Protein AF-A0A2N3AHE8-F1 (afdb_monomer)

Nearest PDB structures (foldseek):
  1mdm-assembly1_A  TM=5.336E-01  e=9.345E-02  Homo sapiens

Structure (mmCIF, N/CA/C/O backbone):
data_AF-A0A2N3AHE8-F1
#
_entry.id   AF-A0A2N3AHE8-F1
#
loop_
_atom_site.group_PDB
_atom_site.id
_atom_site.type_symbol
_atom_site.label_atom_id
_atom_site.label_alt_id
_atom_site.label_comp_id
_atom_site.label_asym_id
_atom_site.label_entity_id
_atom_site.label_seq_id
_atom_site.pdbx_PDB_ins_code
_atom_site.Cartn_x
_atom_site.Cartn_y
_atom_site.Cartn_z
_atom_site.occupancy
_atom_site.B_iso_or_equiv
_atom_site.auth_seq_id
_atom_site.auth_comp_id
_atom_site.auth_asym_id
_atom_site.auth_atom_id
_atom_site.pdbx_PDB_model_num
ATOM 1 N N . MET A 1 1 ? -8.192 13.390 10.834 1.00 55.78 1 MET A N 1
ATOM 2 C CA . MET A 1 1 ? -8.341 12.075 11.509 1.00 55.78 1 MET A CA 1
ATOM 3 C C . MET A 1 1 ? -7.068 11.794 12.292 1.00 55.78 1 MET A C 1
ATOM 5 O O . MET A 1 1 ? -6.011 11.806 11.678 1.00 55.78 1 MET A O 1
ATOM 9 N N . ALA A 1 2 ? -7.138 11.563 13.607 1.00 68.31 2 ALA A N 1
ATOM 10 C CA . ALA A 1 2 ? -5.936 11.296 14.398 1.00 68.31 2 ALA A CA 1
ATOM 11 C C . ALA A 1 2 ? -5.287 9.950 14.021 1.00 68.31 2 ALA A C 1
ATOM 13 O O . ALA A 1 2 ? -5.963 8.925 13.863 1.00 68.31 2 ALA A O 1
ATOM 14 N N . GLN A 1 3 ? -3.963 9.943 13.882 1.00 75.62 3 GLN A N 1
ATOM 15 C CA . GLN A 1 3 ? -3.171 8.731 13.682 1.00 75.62 3 GLN A CA 1
ATOM 16 C C . GLN A 1 3 ? -2.846 8.125 15.055 1.00 75.62 3 GLN A C 1
ATOM 18 O O . GLN A 1 3 ? -1.771 8.359 15.592 1.00 75.62 3 GLN A O 1
ATOM 23 N N . ILE A 1 4 ? -3.802 7.380 15.635 1.00 82.62 4 ILE A N 1
ATOM 24 C CA . ILE A 1 4 ? -3.662 6.773 16.977 1.00 82.62 4 ILE A CA 1
ATOM 25 C C . ILE A 1 4 ? -2.355 5.973 17.091 1.00 82.62 4 ILE A C 1
ATOM 27 O O . ILE A 1 4 ? -1.634 6.143 18.061 1.00 82.62 4 ILE A O 1
ATOM 31 N N . HIS A 1 5 ? -2.008 5.199 16.055 1.00 80.38 5 HIS A N 1
ATOM 32 C CA . HIS A 1 5 ? -0.797 4.370 16.011 1.00 80.38 5 HIS A CA 1
ATOM 33 C C . HIS A 1 5 ? 0.521 5.149 16.150 1.00 80.38 5 HIS A C 1
ATOM 35 O O . HIS A 1 5 ? 1.543 4.543 16.431 1.00 80.38 5 HIS A O 1
ATOM 41 N N . LYS A 1 6 ? 0.530 6.472 15.926 1.00 81.56 6 LYS A N 1
ATOM 42 C CA . LYS A 1 6 ? 1.729 7.308 16.115 1.00 81.56 6 LYS A CA 1
ATOM 43 C C . LYS A 1 6 ? 1.816 7.953 17.494 1.00 81.56 6 LYS A C 1
ATOM 45 O O . LYS A 1 6 ? 2.871 8.456 17.851 1.00 81.56 6 LYS A O 1
ATOM 50 N N . ARG A 1 7 ? 0.692 8.043 18.207 1.00 85.19 7 ARG A N 1
ATOM 51 C CA . ARG A 1 7 ? 0.564 8.830 19.444 1.00 85.19 7 ARG A CA 1
ATOM 52 C C . ARG A 1 7 ? 0.389 7.970 20.685 1.00 85.19 7 ARG A C 1
ATOM 54 O O . ARG A 1 7 ? 0.646 8.458 21.775 1.00 85.19 7 ARG A O 1
ATOM 61 N N . PHE A 1 8 ? -0.101 6.749 20.514 1.00 85.88 8 PHE A N 1
ATOM 62 C CA . PHE A 1 8 ? -0.438 5.858 21.607 1.00 85.88 8 PHE A CA 1
ATOM 63 C C . PHE A 1 8 ? 0.135 4.477 21.351 1.00 85.88 8 PHE A C 1
ATOM 65 O O . PHE A 1 8 ? 0.103 3.982 20.221 1.00 85.88 8 PHE A O 1
ATOM 72 N N . GLU A 1 9 ? 0.582 3.847 22.426 1.00 86.94 9 GLU A N 1
ATOM 73 C CA . GLU A 1 9 ? 0.896 2.429 22.423 1.00 86.94 9 GLU A CA 1
ATOM 74 C C . GLU A 1 9 ? -0.365 1.570 22.534 1.00 86.94 9 GLU A C 1
ATOM 76 O O . GLU A 1 9 ? -1.414 1.993 23.034 1.00 86.94 9 GLU A O 1
ATOM 81 N N . ASP A 1 10 ? -0.241 0.312 22.112 1.00 87.19 10 ASP A N 1
ATOM 82 C CA . ASP A 1 10 ? -1.324 -0.664 22.197 1.00 87.19 10 ASP A CA 1
ATOM 83 C C . ASP A 1 10 ? -1.806 -0.846 23.644 1.00 87.19 10 ASP A C 1
ATOM 85 O O . ASP A 1 10 ? -3.008 -0.934 23.886 1.00 87.19 10 ASP A O 1
ATOM 89 N N . SER A 1 11 ? -0.883 -0.845 24.609 1.00 87.88 11 SER A N 1
ATOM 90 C CA . SER A 1 11 ? -1.154 -0.950 26.050 1.00 87.88 11 SER A CA 1
ATOM 91 C C . SER A 1 11 ? -2.049 0.187 26.562 1.00 87.88 11 SER A C 1
ATOM 93 O O . SER A 1 11 ? -3.060 -0.068 27.218 1.00 87.88 11 SER A O 1
ATOM 95 N N . GLN A 1 12 ? -1.735 1.433 26.201 1.00 89.25 12 GLN A N 1
ATOM 96 C CA . GLN A 1 12 ? -2.456 2.630 26.643 1.00 89.25 12 GLN A CA 1
ATOM 97 C C . GLN A 1 12 ? -3.905 2.635 26.153 1.00 89.25 12 GLN A C 1
ATOM 99 O O . GLN A 1 12 ? -4.833 2.976 26.888 1.00 89.25 12 GLN A O 1
ATOM 104 N N . VAL A 1 13 ? -4.132 2.217 24.909 1.00 90.12 13 VAL A N 1
ATOM 105 C CA . VAL A 1 13 ? -5.492 2.158 24.362 1.00 90.12 13 VAL A CA 1
ATOM 106 C C . VAL A 1 13 ? -6.260 0.955 24.896 1.00 90.12 13 VAL A C 1
ATOM 108 O O . VAL A 1 13 ? -7.467 1.074 25.112 1.00 90.12 13 VAL A O 1
ATOM 111 N N . LYS A 1 14 ? -5.595 -0.180 25.160 1.00 91.25 14 LYS A N 1
ATOM 112 C CA . LYS A 1 14 ? -6.216 -1.312 25.868 1.00 91.25 14 LYS A CA 1
ATOM 113 C C . LYS A 1 14 ? -6.711 -0.886 27.247 1.00 91.25 14 LYS A C 1
ATOM 115 O O . LYS A 1 14 ? -7.836 -1.233 27.603 1.00 91.25 14 LYS A O 1
ATOM 120 N N . ASP A 1 15 ? -5.917 -0.115 27.987 1.00 91.44 15 ASP A N 1
ATOM 121 C CA . ASP A 1 15 ? -6.308 0.388 29.305 1.00 91.44 15 ASP A CA 1
ATOM 122 C C . ASP A 1 15 ? -7.532 1.312 29.209 1.00 91.44 15 ASP A C 1
ATOM 124 O O . ASP A 1 15 ? -8.558 1.047 29.834 1.00 91.44 15 ASP A O 1
ATOM 128 N N . LEU A 1 16 ? -7.503 2.313 28.319 1.00 92.19 16 LEU A N 1
ATOM 129 C CA . LEU A 1 16 ? -8.638 3.222 28.100 1.00 92.19 16 LEU A CA 1
ATOM 130 C C . LEU A 1 16 ? -9.930 2.486 27.706 1.00 92.19 16 LEU A C 1
ATOM 132 O O . LEU A 1 16 ? -11.012 2.800 28.208 1.00 92.19 16 LEU A O 1
ATOM 136 N N . ILE A 1 17 ? -9.841 1.491 26.819 1.00 91.88 17 ILE A N 1
ATOM 137 C CA . ILE A 1 17 ? -11.001 0.682 26.421 1.00 91.88 17 ILE A CA 1
ATOM 138 C C . ILE A 1 17 ? -11.485 -0.189 27.587 1.00 91.88 17 ILE A C 1
ATOM 140 O O . ILE A 1 17 ? -12.694 -0.325 27.778 1.00 91.88 17 ILE A O 1
ATOM 144 N N . SER A 1 18 ? -10.574 -0.744 28.388 1.00 91.75 18 SER A N 1
ATOM 145 C CA . SER A 1 18 ? -10.917 -1.566 29.555 1.00 91.75 18 SER A CA 1
ATOM 146 C C . SER A 1 18 ? -11.669 -0.756 30.610 1.00 91.75 18 SER A C 1
ATOM 148 O O . SER A 1 18 ? -12.727 -1.190 31.064 1.00 91.75 18 SER A O 1
ATOM 150 N N . ARG A 1 19 ? -11.195 0.452 30.934 1.00 92.88 19 ARG A N 1
ATOM 151 C CA . ARG A 1 19 ? -11.877 1.370 31.865 1.00 92.88 19 ARG A CA 1
ATOM 152 C C . ARG A 1 19 ? -13.256 1.790 31.356 1.00 92.88 19 ARG A C 1
ATOM 154 O O . ARG A 1 19 ? -14.215 1.843 32.123 1.00 92.88 19 ARG A O 1
ATOM 161 N N . TYR A 1 20 ? -13.394 2.016 30.045 1.00 93.31 20 TYR A N 1
ATOM 162 C CA . TYR A 1 20 ? -14.701 2.263 29.427 1.00 93.31 20 TYR A CA 1
ATOM 163 C C . TYR A 1 20 ? -15.656 1.069 29.591 1.00 93.31 20 TYR A C 1
ATOM 165 O O . TYR A 1 20 ? -16.827 1.259 29.918 1.00 93.31 20 TYR A O 1
ATOM 173 N N . LEU A 1 21 ? -15.173 -0.164 29.398 1.00 89.56 21 LEU A N 1
ATOM 174 C CA . LEU A 1 21 ? -15.984 -1.376 29.572 1.00 89.56 21 LEU A CA 1
ATOM 175 C C . LEU A 1 21 ? -16.396 -1.605 31.032 1.00 89.56 21 LEU A C 1
ATOM 177 O O . LEU A 1 21 ? -17.508 -2.071 31.274 1.00 89.56 21 LEU A O 1
ATOM 181 N N . ARG A 1 22 ? -15.545 -1.219 31.988 1.00 93.12 22 ARG A N 1
ATOM 182 C CA . ARG A 1 22 ? -15.853 -1.205 33.429 1.00 93.12 22 ARG A CA 1
ATOM 183 C C . ARG A 1 22 ? -16.759 -0.044 33.856 1.00 93.12 22 ARG A C 1
ATOM 185 O O . ARG A 1 22 ? -17.125 0.034 35.020 1.00 93.12 22 ARG A O 1
ATOM 192 N N . LYS A 1 23 ? -17.154 0.832 32.922 1.00 91.81 23 LYS A N 1
ATOM 193 C CA . LYS A 1 23 ? -17.965 2.042 33.156 1.00 91.81 23 LYS A CA 1
ATOM 194 C C . LYS A 1 23 ? -17.313 3.080 34.083 1.00 91.81 23 LYS A C 1
ATOM 196 O O . LYS A 1 23 ? -18.004 3.959 34.580 1.00 91.81 23 LYS A O 1
ATOM 201 N N . GLU A 1 24 ? -15.994 3.026 34.260 1.00 90.62 24 GLU A N 1
ATOM 202 C CA . GLU A 1 24 ? -15.238 3.992 35.073 1.00 90.62 24 GLU A CA 1
ATOM 203 C C . GLU A 1 24 ? -15.116 5.353 34.370 1.00 90.62 24 GLU A C 1
ATOM 205 O O . GLU A 1 24 ? -15.056 6.395 35.015 1.00 90.62 24 GLU A O 1
ATOM 210 N N . ILE A 1 25 ? -15.086 5.352 33.031 1.00 92.44 25 ILE A N 1
ATOM 211 C CA . ILE A 1 25 ? -14.938 6.561 32.214 1.00 92.44 25 ILE A CA 1
ATOM 212 C C . ILE A 1 25 ? -15.968 6.626 31.088 1.00 92.44 25 ILE A C 1
ATOM 214 O O . ILE A 1 25 ? -16.344 5.626 30.468 1.00 92.44 25 ILE A O 1
ATOM 218 N N . GLY A 1 26 ? -16.410 7.846 30.788 1.00 91.88 26 GLY A N 1
ATOM 219 C CA . GLY A 1 26 ? -17.382 8.111 29.738 1.00 91.88 26 GLY A CA 1
ATOM 220 C C . GLY A 1 26 ? -16.802 7.957 28.330 1.00 91.88 26 GLY A C 1
ATOM 221 O O . GLY A 1 26 ? -15.660 8.309 28.045 1.00 91.88 26 GLY A O 1
ATOM 222 N N . ARG A 1 27 ? -17.640 7.519 27.387 1.00 91.81 27 ARG A N 1
ATOM 223 C CA . ARG A 1 27 ? -17.271 7.393 25.964 1.00 91.81 27 ARG A CA 1
ATOM 224 C C . ARG A 1 27 ? -16.706 8.688 25.363 1.00 91.81 27 ARG A C 1
ATOM 226 O O . ARG A 1 27 ? -15.762 8.619 24.584 1.00 91.81 27 ARG A O 1
ATOM 233 N N . LYS A 1 28 ? -17.324 9.842 25.661 1.00 92.19 28 LYS A N 1
ATOM 234 C CA . LYS A 1 28 ? -16.915 11.150 25.107 1.00 92.19 28 LYS A CA 1
ATOM 235 C C . LYS A 1 28 ? -15.477 11.488 25.511 1.00 92.19 28 LYS A C 1
ATOM 237 O O . LYS A 1 28 ? -14.668 11.797 24.649 1.00 92.19 28 LYS A O 1
ATOM 242 N N . TYR A 1 29 ? -15.155 11.263 26.782 1.00 92.75 29 TYR A N 1
ATOM 243 C CA . TYR A 1 29 ? -13.823 11.468 27.340 1.00 92.75 29 TYR A CA 1
ATOM 244 C C . TYR A 1 29 ? -12.751 10.637 26.616 1.00 92.75 29 TYR A C 1
ATOM 246 O O . TYR A 1 29 ? -11.739 11.161 26.160 1.00 92.75 29 TYR A O 1
ATOM 254 N N . VAL A 1 30 ? -13.011 9.344 26.392 1.00 91.69 30 VAL A N 1
ATOM 255 C CA . VAL A 1 30 ? -12.068 8.477 25.659 1.00 91.69 30 VAL A CA 1
ATOM 256 C C . VAL A 1 30 ? -11.915 8.899 24.193 1.00 91.69 30 VAL A C 1
ATOM 258 O O . VAL A 1 30 ? -10.826 8.811 23.627 1.00 91.69 30 VAL A O 1
ATOM 261 N N . GLN A 1 31 ? -12.993 9.366 23.558 1.00 91.62 31 GLN A N 1
ATOM 262 C CA . GLN A 1 31 ? -12.951 9.859 22.177 1.00 91.62 31 GLN A CA 1
ATOM 263 C C . GLN A 1 31 ? -12.118 11.132 22.035 1.00 91.62 31 GLN A C 1
ATOM 265 O O . GLN A 1 31 ? -11.405 11.260 21.039 1.00 91.62 31 GLN A O 1
ATOM 270 N N . GLU A 1 32 ? -12.190 12.029 23.016 1.00 91.06 32 GLU A N 1
ATOM 271 C CA . GLU A 1 32 ? -11.392 13.256 23.075 1.00 91.06 32 GLU A CA 1
ATOM 272 C C . GLU A 1 32 ? -9.906 12.938 23.263 1.00 91.06 32 GLU A C 1
ATOM 274 O O . GLU A 1 32 ? -9.093 13.390 22.456 1.00 91.06 32 GLU A O 1
ATOM 279 N N . ILE A 1 33 ? -9.559 12.065 24.218 1.00 90.69 33 ILE A N 1
ATOM 280 C CA . ILE A 1 33 ? -8.170 11.625 24.448 1.00 90.69 33 ILE A CA 1
ATOM 281 C C . ILE A 1 33 ? -7.577 10.999 23.182 1.00 90.69 33 ILE A C 1
ATOM 283 O O . ILE A 1 33 ? -6.500 11.383 22.725 1.00 90.69 33 ILE A O 1
ATOM 287 N N . LEU A 1 34 ? -8.293 10.046 22.577 1.00 88.62 34 LEU A N 1
ATOM 288 C CA . LEU A 1 34 ? -7.819 9.340 21.384 1.00 88.62 34 LEU A CA 1
ATOM 289 C C . LEU A 1 34 ? -7.951 10.177 20.096 1.00 88.62 34 LEU A C 1
ATOM 291 O O . LEU A 1 34 ? -7.413 9.793 19.052 1.00 88.62 34 LEU A O 1
ATOM 295 N N . GLY A 1 35 ? -8.674 11.300 20.135 1.00 90.00 35 GLY A N 1
ATOM 296 C CA . GLY A 1 35 ? -8.945 12.161 18.982 1.00 90.00 35 GLY A CA 1
ATOM 297 C C . GLY A 1 35 ? -9.702 11.453 17.850 1.00 90.00 35 GLY A C 1
ATOM 298 O O . GLY A 1 35 ? -9.400 11.663 16.666 1.00 90.00 35 GLY A O 1
ATOM 299 N N . ILE A 1 36 ? -10.642 10.558 18.183 1.00 90.12 36 ILE A N 1
ATOM 300 C CA . ILE A 1 36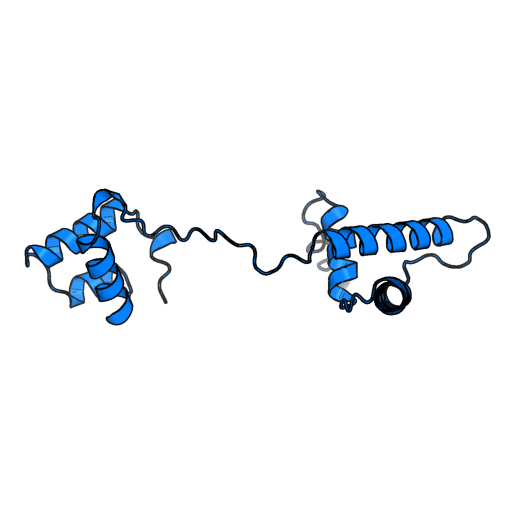 ? -11.322 9.683 17.211 1.00 90.12 36 ILE A CA 1
ATOM 301 C C . ILE A 1 36 ? -12.839 9.832 17.196 1.00 90.12 36 ILE A C 1
ATOM 303 O O . ILE A 1 36 ? -13.485 10.108 18.197 1.00 90.12 36 ILE A O 1
ATOM 307 N N . ARG A 1 37 ? -13.427 9.570 16.023 1.00 89.81 37 ARG A N 1
ATOM 308 C CA . ARG A 1 37 ? -14.881 9.580 15.825 1.00 89.81 37 ARG A CA 1
ATOM 309 C C . ARG A 1 37 ? -15.544 8.313 16.381 1.00 89.81 37 ARG A C 1
ATOM 311 O O . ARG A 1 37 ? -14.911 7.263 16.511 1.00 89.81 37 ARG A O 1
ATOM 318 N N . LYS A 1 38 ? -16.862 8.400 16.601 1.00 90.19 38 LYS A N 1
ATOM 319 C CA . LYS A 1 38 ? -17.733 7.325 17.118 1.00 90.19 38 LYS A CA 1
ATOM 320 C C . LYS A 1 38 ? -17.524 5.973 16.424 1.00 90.19 38 LYS A C 1
ATOM 322 O O . LYS A 1 38 ? -17.400 4.962 17.104 1.00 90.19 38 LYS A O 1
ATOM 327 N N . THR A 1 39 ? -17.469 5.959 15.094 1.00 90.06 39 THR A N 1
ATOM 328 C CA . THR A 1 39 ? -17.317 4.733 14.292 1.00 90.06 39 THR A CA 1
ATOM 329 C C . THR A 1 39 ? -16.024 3.992 14.621 1.00 90.06 39 THR A C 1
ATOM 331 O O . THR A 1 39 ? -16.042 2.804 14.934 1.00 90.06 39 THR A O 1
ATOM 334 N N . ARG A 1 40 ? -14.899 4.713 14.631 1.00 88.31 40 ARG A N 1
ATOM 335 C CA . ARG A 1 40 ? -13.582 4.144 14.930 1.00 88.31 40 ARG A CA 1
ATOM 336 C C . ARG A 1 40 ? -13.473 3.683 16.378 1.00 88.31 40 ARG A C 1
ATOM 338 O O . ARG A 1 40 ? -12.887 2.638 16.624 1.00 88.31 40 ARG A O 1
ATOM 345 N N . PHE A 1 41 ? -14.070 4.421 17.311 1.00 91.62 41 PHE A N 1
ATOM 346 C CA . PHE A 1 41 ? -14.126 4.013 18.713 1.00 91.62 41 PHE A CA 1
ATOM 347 C C . PHE A 1 41 ? -14.801 2.644 18.876 1.00 91.62 41 PHE A C 1
ATOM 349 O O . PHE A 1 41 ? -14.210 1.734 19.448 1.00 91.62 41 PHE A O 1
ATOM 356 N N . PHE A 1 42 ? -15.996 2.454 18.308 1.00 91.44 42 PHE A N 1
ATOM 357 C CA . PHE A 1 42 ? -16.690 1.167 18.413 1.00 91.44 42 PHE A CA 1
ATOM 358 C C . PHE A 1 42 ? -15.987 0.040 17.654 1.00 91.44 42 PHE A C 1
ATOM 360 O O . PHE A 1 42 ? -16.001 -1.095 18.124 1.00 91.44 42 PHE A O 1
ATOM 367 N N . ALA A 1 43 ? -15.313 0.340 16.540 1.00 89.94 43 ALA A N 1
ATOM 368 C CA . ALA A 1 43 ? -14.468 -0.637 15.859 1.00 89.94 43 ALA A CA 1
ATOM 369 C C . ALA A 1 43 ? -13.313 -1.126 16.754 1.00 89.94 43 ALA A C 1
ATOM 371 O O . ALA A 1 43 ? -13.034 -2.322 16.788 1.00 89.94 43 ALA A O 1
ATOM 372 N N . LEU A 1 44 ? -12.675 -0.229 17.517 1.00 89.62 44 LEU A N 1
ATOM 373 C CA . LEU A 1 44 ? -11.633 -0.60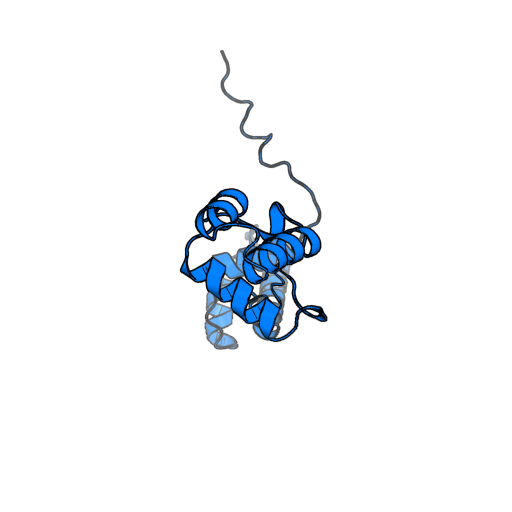7 18.478 1.00 89.62 44 LEU A CA 1
ATOM 374 C C . LEU A 1 44 ? -12.198 -1.441 19.630 1.00 89.62 44 LEU A C 1
ATOM 376 O O . LEU A 1 44 ? -11.623 -2.472 19.965 1.00 89.62 44 LEU A O 1
ATOM 380 N N . VAL A 1 45 ? -13.344 -1.043 20.191 1.00 91.38 45 VAL A N 1
ATOM 381 C CA . VAL A 1 45 ? -14.019 -1.808 21.254 1.00 91.38 45 VAL A CA 1
ATOM 382 C C . VAL A 1 45 ? -14.385 -3.212 20.767 1.00 91.38 45 VAL A C 1
ATOM 384 O O . VAL A 1 45 ? -14.176 -4.179 21.493 1.00 91.38 45 VAL A O 1
ATOM 387 N N . LYS A 1 46 ? -14.891 -3.345 19.534 1.00 90.56 46 LYS A N 1
ATOM 388 C CA . LYS A 1 46 ? -15.209 -4.644 18.925 1.00 90.56 46 LYS A CA 1
ATOM 389 C C . LYS A 1 46 ? -13.963 -5.530 18.816 1.00 90.56 46 LYS A C 1
ATOM 391 O O . LYS A 1 46 ? -13.970 -6.633 19.348 1.00 90.56 46 LYS A O 1
ATOM 396 N N . ARG A 1 47 ? -12.874 -5.012 18.235 1.00 87.56 47 ARG A N 1
ATOM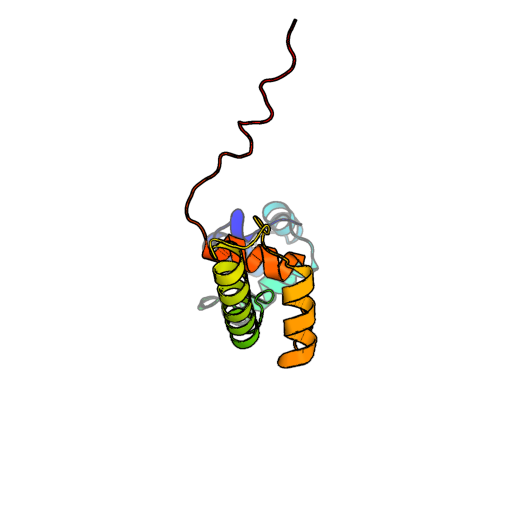 397 C CA . ARG A 1 47 ? -11.591 -5.737 18.118 1.00 87.56 47 ARG A CA 1
ATOM 398 C C . ARG A 1 47 ? -11.029 -6.159 19.476 1.00 87.56 47 ARG A C 1
ATOM 400 O O . ARG A 1 47 ? -10.489 -7.251 19.614 1.00 87.56 47 ARG A O 1
ATOM 407 N N . PHE A 1 48 ? -11.161 -5.296 20.482 1.00 88.69 48 PHE A N 1
ATOM 408 C CA . PHE A 1 48 ? -10.720 -5.597 21.841 1.00 88.69 48 PHE A CA 1
ATOM 409 C C . PHE A 1 48 ? -11.536 -6.734 22.476 1.00 88.69 48 PHE A C 1
ATOM 411 O O . PHE A 1 48 ? -10.957 -7.599 23.128 1.00 88.69 48 PHE A O 1
ATOM 418 N N . LYS A 1 49 ? -12.858 -6.769 22.248 1.00 86.12 49 LYS A N 1
ATOM 419 C CA . LYS A 1 49 ? -13.737 -7.853 22.717 1.00 86.12 49 LYS A CA 1
ATOM 420 C C . LYS A 1 49 ? -13.464 -9.190 22.026 1.00 86.12 49 LYS A C 1
ATOM 422 O O . LYS A 1 49 ? -13.545 -10.218 22.682 1.00 86.12 49 LYS A O 1
ATOM 427 N N . GLU A 1 50 ? -13.151 -9.178 20.732 1.00 85.19 50 GLU A N 1
ATOM 428 C CA . GLU A 1 50 ? -12.864 -10.398 19.964 1.00 85.19 50 GLU A CA 1
ATOM 429 C C . GLU A 1 50 ? -11.588 -11.095 20.454 1.00 85.19 50 GLU A C 1
ATOM 431 O O . GLU A 1 50 ? -11.582 -12.308 20.641 1.00 85.19 50 GLU A O 1
A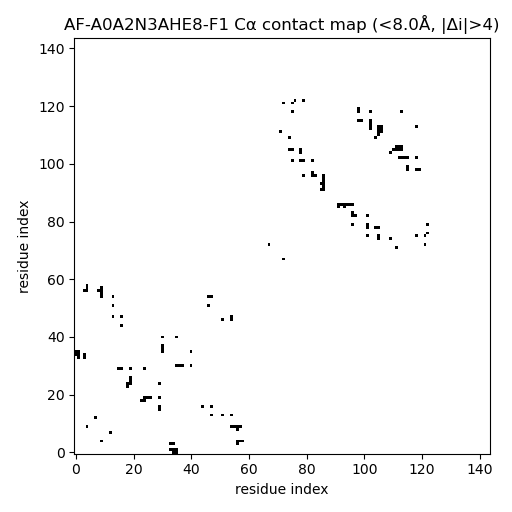TOM 436 N N . CYS A 1 51 ? -10.506 -10.342 20.683 1.00 78.75 51 CYS A N 1
ATOM 437 C CA . CYS A 1 51 ? -9.252 -10.886 21.206 1.00 78.75 51 CYS A CA 1
ATOM 438 C C . CYS A 1 51 ? -8.378 -9.795 21.846 1.00 78.75 51 CYS A C 1
ATOM 440 O O . CYS A 1 51 ? -7.533 -9.185 21.187 1.00 78.75 51 CYS A O 1
ATOM 442 N N . ALA A 1 52 ? -8.480 -9.616 23.166 1.00 75.81 52 ALA A N 1
ATOM 443 C CA . ALA A 1 52 ? -7.649 -8.656 23.904 1.00 75.81 52 ALA A CA 1
ATOM 444 C C . ALA A 1 52 ? -6.130 -8.928 23.773 1.00 75.81 52 ALA A C 1
ATOM 446 O O . ALA A 1 52 ? -5.322 -7.993 23.723 1.00 75.81 52 ALA A O 1
ATOM 447 N N . LYS A 1 53 ? -5.727 -10.206 23.661 1.00 75.00 53 LYS A N 1
ATOM 448 C CA . LYS A 1 53 ? -4.315 -10.611 23.503 1.00 75.00 53 LYS A CA 1
ATOM 449 C C . LYS A 1 53 ? -3.729 -10.181 22.151 1.00 75.00 53 LYS A C 1
ATOM 451 O O . LYS A 1 53 ? -2.634 -9.636 22.127 1.00 75.00 53 LYS A O 1
ATOM 456 N N . LYS A 1 54 ? -4.479 -10.3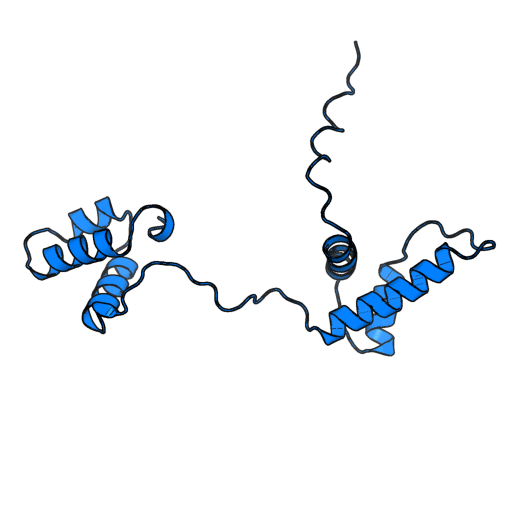53 21.054 1.00 77.69 54 LYS A N 1
ATOM 457 C CA . LYS A 1 54 ? -4.044 -10.009 19.682 1.00 77.69 54 LYS A CA 1
ATOM 458 C C . LYS A 1 54 ? -4.334 -8.557 19.283 1.00 77.69 54 LYS A C 1
ATOM 460 O O . LYS A 1 54 ? -4.027 -8.162 18.164 1.00 77.69 54 LYS A O 1
ATOM 465 N N . PHE A 1 55 ? -4.953 -7.764 20.158 1.00 81.75 55 PHE A N 1
ATOM 466 C CA . PHE A 1 55 ? -5.260 -6.372 19.848 1.00 81.75 55 PHE A CA 1
ATOM 467 C C . PHE A 1 55 ? -3.974 -5.573 19.621 1.00 81.75 55 PHE A C 1
ATOM 469 O O . PHE A 1 55 ? -3.140 -5.479 20.525 1.00 81.75 55 PHE A O 1
ATOM 476 N N . SER A 1 56 ? -3.884 -4.969 18.437 1.00 80.62 56 SER A N 1
ATOM 477 C CA . SER A 1 56 ? -2.870 -3.994 18.062 1.00 80.62 56 SER A CA 1
ATOM 478 C C . SER A 1 56 ? -3.493 -2.866 17.241 1.00 80.62 56 SER A C 1
ATOM 480 O O . SER A 1 56 ? -4.438 -3.065 16.468 1.00 80.62 56 SER A O 1
ATOM 482 N N . ILE A 1 57 ? -2.983 -1.658 17.442 1.00 81.94 57 ILE A N 1
ATOM 483 C CA . ILE A 1 57 ? -3.350 -0.430 16.731 1.00 81.94 57 ILE A CA 1
ATOM 484 C C . ILE A 1 57 ? -2.347 -0.155 15.620 1.00 81.94 57 ILE A C 1
ATOM 486 O O . ILE A 1 57 ? -2.633 0.658 14.732 1.00 81.94 57 ILE A O 1
ATOM 490 N N . GLN A 1 58 ? -1.192 -0.825 15.671 1.00 77.38 58 GLN A N 1
ATOM 491 C CA . GLN A 1 58 ? -0.136 -0.667 14.696 1.00 77.38 58 GLN A CA 1
ATOM 492 C C . GLN A 1 58 ? -0.687 -0.917 13.300 1.00 77.38 58 GLN A C 1
ATOM 494 O O . GLN A 1 58 ? -1.323 -1.929 13.000 1.00 77.38 58 GLN A O 1
ATOM 499 N N . TYR A 1 59 ? -0.484 0.078 12.444 1.00 71.75 59 TYR A N 1
ATOM 500 C CA . TYR A 1 59 ? -0.889 -0.009 11.058 1.00 71.75 59 TYR A CA 1
ATOM 501 C C . TYR A 1 59 ? 0.198 -0.762 10.292 1.00 71.75 59 TYR A C 1
ATOM 503 O O . TYR A 1 59 ? 1.164 -0.162 9.822 1.00 71.75 59 TYR A O 1
ATOM 511 N N . LEU A 1 60 ? 0.040 -2.080 10.177 1.00 65.31 60 LEU A N 1
ATOM 512 C CA . LEU A 1 60 ? 0.874 -2.909 9.315 1.00 65.31 60 LEU A CA 1
ATOM 513 C C . LEU A 1 60 ? 0.277 -2.897 7.907 1.00 65.31 60 LEU A C 1
ATOM 515 O O . LEU A 1 60 ? -0.832 -3.372 7.669 1.00 65.31 60 LEU A O 1
ATOM 519 N N . ARG A 1 61 ? 1.000 -2.298 6.960 1.00 61.69 61 ARG A N 1
ATOM 520 C CA . ARG A 1 61 ? 0.676 -2.411 5.538 1.00 61.69 61 ARG A CA 1
ATOM 521 C C . ARG A 1 61 ? 1.357 -3.673 5.018 1.00 61.69 61 ARG A C 1
ATOM 523 O O . ARG A 1 61 ? 2.529 -3.620 4.667 1.00 61.69 61 ARG A O 1
ATOM 530 N N . GLU A 1 62 ? 0.625 -4.779 4.976 1.00 64.44 62 GLU A N 1
ATOM 531 C CA . GLU A 1 62 ? 1.148 -6.066 4.491 1.00 64.44 62 GLU A CA 1
ATOM 532 C C . GLU A 1 62 ? 1.406 -6.052 2.979 1.00 64.44 62 GLU A C 1
ATOM 534 O O . GLU A 1 62 ? 2.344 -6.679 2.496 1.00 64.44 62 GLU A O 1
ATOM 539 N N . THR A 1 63 ? 0.624 -5.280 2.220 1.00 60.12 63 THR A N 1
ATOM 540 C CA . THR A 1 63 ? 0.684 -5.294 0.759 1.00 60.12 63 THR A CA 1
ATOM 541 C C . THR A 1 63 ? 1.152 -3.962 0.178 1.00 60.12 63 THR A C 1
ATOM 543 O O . THR A 1 63 ? 0.583 -2.880 0.386 1.00 60.12 63 THR A O 1
ATOM 546 N N . ILE A 1 64 ? 2.233 -4.029 -0.599 1.00 59.16 64 ILE A N 1
ATOM 547 C CA . ILE A 1 64 ? 2.706 -2.906 -1.407 1.00 59.16 64 ILE A CA 1
ATOM 548 C C . ILE A 1 64 ? 1.902 -2.905 -2.712 1.00 59.16 64 ILE A C 1
ATOM 550 O O . ILE A 1 64 ? 2.374 -3.355 -3.747 1.00 59.16 64 ILE A O 1
ATOM 554 N N . ASN A 1 65 ? 0.685 -2.359 -2.672 1.00 59.44 65 ASN A N 1
ATOM 555 C CA . ASN A 1 65 ? -0.240 -2.334 -3.821 1.00 59.44 65 ASN A CA 1
ATOM 556 C C . ASN A 1 65 ? 0.239 -1.506 -5.031 1.00 59.44 65 ASN A C 1
ATOM 558 O O . ASN A 1 65 ? -0.462 -1.418 -6.028 1.00 59.44 65 ASN A O 1
ATOM 562 N N . ARG A 1 66 ? 1.386 -0.824 -4.934 1.00 63.69 66 ARG A N 1
ATOM 563 C CA . ARG A 1 66 ? 1.917 0.066 -5.984 1.00 63.69 66 ARG A CA 1
ATOM 564 C C . ARG A 1 66 ? 3.248 -0.422 -6.546 1.00 63.69 66 ARG A C 1
ATOM 566 O O . ARG A 1 66 ? 4.100 0.398 -6.891 1.00 63.69 66 ARG A O 1
ATOM 573 N N . LYS A 1 67 ? 3.454 -1.737 -6.558 1.00 69.75 67 LYS A N 1
ATOM 574 C CA . LYS A 1 67 ? 4.555 -2.346 -7.299 1.00 69.75 67 LYS A CA 1
ATOM 575 C C . LYS A 1 67 ? 4.039 -2.823 -8.643 1.00 69.75 67 LYS A C 1
ATOM 577 O O . LYS A 1 67 ? 2.937 -3.350 -8.743 1.00 69.75 67 LYS A O 1
ATOM 582 N N . ILE A 1 68 ? 4.850 -2.577 -9.655 1.00 78.06 68 ILE A N 1
ATOM 583 C CA . ILE A 1 68 ? 4.698 -3.170 -10.971 1.00 78.06 68 ILE A CA 1
ATOM 584 C C . ILE A 1 68 ? 4.976 -4.675 -10.830 1.00 78.06 68 ILE A C 1
ATOM 586 O O . ILE A 1 68 ? 5.667 -5.086 -9.891 1.00 78.06 68 ILE A O 1
ATOM 590 N N . SER A 1 69 ? 4.422 -5.501 -11.717 1.00 83.75 69 SER A N 1
ATOM 591 C CA . SER A 1 69 ? 4.774 -6.919 -11.735 1.00 83.75 69 SER A CA 1
ATOM 592 C C . SER A 1 69 ? 6.281 -7.093 -11.991 1.00 83.75 69 SER A C 1
ATOM 594 O O . SER A 1 69 ? 6.875 -6.311 -12.743 1.00 83.75 69 SER A O 1
ATOM 596 N N . PRO A 1 70 ? 6.913 -8.114 -11.387 1.00 84.06 70 PRO A N 1
ATOM 597 C CA . PRO A 1 70 ? 8.339 -8.372 -11.584 1.00 84.06 70 PRO A CA 1
ATOM 598 C C . PRO A 1 70 ? 8.687 -8.606 -13.061 1.00 84.06 70 PRO A C 1
ATOM 600 O O . PRO A 1 70 ? 9.768 -8.227 -13.501 1.00 84.06 70 PRO A O 1
ATOM 603 N N . ASP A 1 71 ? 7.762 -9.161 -13.845 1.00 87.00 71 ASP A N 1
ATOM 604 C CA . ASP A 1 71 ? 7.976 -9.422 -15.271 1.00 87.00 71 ASP A CA 1
ATOM 605 C C . ASP A 1 71 ? 8.106 -8.126 -16.079 1.00 87.00 71 ASP A C 1
ATOM 607 O O . ASP A 1 71 ? 9.007 -7.990 -16.907 1.00 87.00 71 ASP A O 1
ATOM 611 N N . ILE A 1 72 ? 7.240 -7.142 -15.809 1.00 86.81 72 ILE A N 1
ATOM 612 C CA . ILE A 1 72 ? 7.312 -5.826 -16.454 1.00 86.81 72 ILE A CA 1
ATOM 613 C C . ILE A 1 72 ? 8.602 -5.110 -16.030 1.00 86.81 72 ILE A C 1
ATOM 615 O O . ILE A 1 72 ? 9.282 -4.517 -16.865 1.00 86.81 72 ILE A O 1
ATOM 619 N N . GLU A 1 73 ? 8.981 -5.191 -14.752 1.00 88.38 73 GLU A N 1
ATOM 620 C CA . GLU A 1 73 ? 10.229 -4.609 -14.240 1.00 88.38 73 GLU A CA 1
ATOM 621 C C . GLU A 1 73 ? 11.459 -5.174 -14.972 1.00 88.38 73 GLU A C 1
ATOM 623 O O . GLU A 1 73 ? 12.331 -4.423 -15.415 1.00 88.38 73 GLU A O 1
ATOM 628 N N . GLN A 1 74 ? 11.508 -6.493 -15.176 1.00 88.75 74 GLN A N 1
ATOM 629 C CA . GLN A 1 74 ? 12.585 -7.139 -15.925 1.00 88.75 74 GLN A CA 1
ATOM 630 C C . GLN A 1 74 ? 12.622 -6.703 -17.392 1.00 88.75 74 GLN A C 1
ATOM 632 O O . GLN A 1 74 ? 13.705 -6.453 -17.924 1.00 88.75 74 GLN A O 1
ATOM 637 N N . ASN A 1 75 ? 11.470 -6.599 -18.054 1.00 90.81 75 ASN A N 1
ATOM 638 C CA . ASN A 1 75 ? 11.410 -6.190 -19.458 1.00 90.81 75 ASN A CA 1
ATOM 639 C C . ASN A 1 75 ? 11.803 -4.720 -19.646 1.00 90.81 75 ASN A C 1
ATOM 641 O O . ASN A 1 75 ? 12.571 -4.415 -20.560 1.00 90.81 75 ASN A O 1
ATOM 645 N N . ILE A 1 76 ? 11.388 -3.835 -18.730 1.00 89.06 76 ILE A N 1
ATOM 646 C CA . ILE A 1 76 ? 11.845 -2.439 -18.687 1.00 89.06 76 ILE A CA 1
ATOM 647 C C . ILE A 1 76 ? 13.376 -2.388 -18.600 1.00 89.06 76 ILE A C 1
ATOM 649 O O . ILE A 1 76 ? 14.015 -1.668 -19.366 1.00 89.06 76 ILE A O 1
ATOM 653 N N . LEU A 1 77 ? 13.984 -3.169 -17.703 1.00 89.19 77 LEU A N 1
ATOM 654 C CA . LEU A 1 77 ? 15.440 -3.191 -17.536 1.00 89.19 77 LEU A CA 1
ATOM 655 C C . LEU A 1 77 ? 16.173 -3.744 -18.763 1.00 89.19 77 LEU A C 1
ATOM 657 O O . LEU A 1 77 ? 17.229 -3.220 -19.118 1.00 89.19 77 LEU A O 1
ATOM 661 N N . LYS A 1 78 ? 15.619 -4.765 -19.426 1.00 90.25 78 LYS A N 1
ATOM 662 C CA . LYS A 1 78 ? 16.182 -5.322 -20.665 1.00 90.25 78 LYS A CA 1
ATOM 663 C C . LYS A 1 78 ? 16.210 -4.281 -21.782 1.00 90.25 78 LYS A C 1
ATOM 665 O O . LYS A 1 78 ? 17.268 -4.063 -22.367 1.00 90.25 78 LYS A O 1
ATOM 670 N N . GLU A 1 79 ? 15.085 -3.622 -22.059 1.00 90.31 79 GLU A N 1
ATOM 671 C CA . GLU A 1 79 ? 15.019 -2.632 -23.144 1.00 90.31 79 GLU A CA 1
ATOM 672 C C . GLU A 1 79 ? 15.833 -1.367 -22.800 1.00 90.31 79 GLU A C 1
ATOM 674 O O . GLU A 1 79 ? 16.546 -0.859 -23.663 1.00 90.31 79 GLU A O 1
ATOM 679 N N . LEU A 1 80 ? 15.870 -0.927 -21.532 1.00 89.38 80 LEU A N 1
ATOM 680 C CA . LEU A 1 80 ? 16.767 0.157 -21.094 1.00 89.38 80 LEU A CA 1
ATOM 681 C C . LEU A 1 80 ? 18.254 -0.196 -21.248 1.00 89.38 80 LEU A C 1
ATOM 683 O O . LEU A 1 80 ? 19.064 0.684 -21.528 1.00 89.38 80 LEU A O 1
ATOM 687 N N . ALA A 1 81 ? 18.642 -1.458 -21.053 1.00 88.00 81 ALA A N 1
ATOM 688 C CA . ALA A 1 81 ? 20.023 -1.890 -21.255 1.00 88.00 81 ALA A CA 1
ATOM 689 C C . ALA A 1 81 ? 20.414 -1.898 -22.740 1.00 88.00 81 ALA A C 1
ATOM 691 O O . ALA A 1 81 ? 21.557 -1.585 -23.068 1.00 88.00 81 ALA A O 1
ATOM 692 N N . ILE A 1 82 ? 19.477 -2.230 -23.633 1.00 87.06 82 ILE A N 1
ATOM 693 C CA . ILE A 1 82 ? 19.678 -2.132 -25.085 1.00 87.06 82 ILE A CA 1
ATOM 694 C C . ILE A 1 82 ? 19.848 -0.664 -25.479 1.00 87.06 82 ILE A C 1
ATOM 696 O O . ILE A 1 82 ? 20.830 -0.326 -26.134 1.00 87.06 82 ILE A O 1
ATOM 700 N N . ASP A 1 83 ? 18.952 0.205 -25.012 1.00 85.62 83 ASP A N 1
ATOM 701 C CA . ASP A 1 83 ? 19.009 1.646 -25.275 1.00 85.62 83 ASP A CA 1
ATOM 702 C C . ASP A 1 83 ? 20.323 2.258 -24.757 1.00 85.62 83 ASP A C 1
ATOM 704 O O . ASP A 1 83 ? 21.000 3.008 -25.456 1.00 85.62 83 ASP A O 1
ATOM 708 N N . LYS A 1 84 ? 20.776 1.829 -23.571 1.00 86.19 84 LYS A N 1
ATOM 709 C CA . LYS A 1 84 ? 22.081 2.214 -23.019 1.00 86.19 84 LYS A CA 1
ATOM 710 C C . LYS A 1 84 ? 23.247 1.823 -23.934 1.00 86.19 84 LYS A C 1
ATOM 712 O O . LYS A 1 84 ? 24.128 2.645 -24.158 1.00 86.19 84 LYS A O 1
ATOM 717 N N . LYS A 1 85 ? 23.261 0.593 -24.458 1.00 85.81 85 LYS A N 1
ATOM 718 C CA . LYS A 1 85 ? 24.318 0.130 -25.376 1.00 85.81 85 LYS A CA 1
ATOM 719 C C . LYS A 1 85 ? 24.336 0.924 -26.679 1.00 85.81 85 LYS A C 1
ATOM 721 O O . LYS A 1 85 ? 25.407 1.135 -27.232 1.00 85.81 85 LYS A O 1
ATOM 726 N N . LEU A 1 86 ? 23.168 1.353 -27.161 1.00 83.38 86 LEU A N 1
ATOM 727 C CA . LEU A 1 86 ? 23.073 2.204 -28.345 1.00 83.38 86 LEU A CA 1
ATOM 728 C C . LEU A 1 86 ? 23.684 3.581 -28.081 1.00 83.38 86 LEU A C 1
ATOM 730 O O . LEU A 1 86 ? 24.425 4.067 -28.924 1.00 83.38 86 LEU A O 1
ATOM 734 N N . ILE A 1 87 ? 23.414 4.182 -26.921 1.00 81.44 87 ILE A N 1
ATOM 735 C CA . ILE A 1 87 ? 23.995 5.473 -26.508 1.00 81.44 87 ILE A CA 1
ATOM 736 C C . ILE A 1 87 ? 25.516 5.377 -26.326 1.00 81.44 87 ILE A C 1
ATOM 738 O O . ILE A 1 87 ? 26.239 6.298 -26.678 1.00 81.44 87 ILE A O 1
ATOM 742 N N . GLU A 1 88 ? 26.011 4.270 -25.768 1.00 81.81 88 GLU A N 1
ATOM 743 C CA . GLU A 1 88 ? 27.447 4.054 -25.536 1.00 81.81 88 GLU A CA 1
ATOM 744 C C . GLU A 1 88 ? 28.225 3.687 -26.815 1.00 81.81 88 GLU A C 1
ATOM 746 O O . GLU A 1 88 ? 29.453 3.621 -26.779 1.00 81.81 88 GLU A O 1
ATOM 751 N N . ALA A 1 89 ? 27.546 3.448 -27.942 1.00 83.44 89 ALA A N 1
ATOM 752 C CA . ALA A 1 89 ? 28.203 3.157 -29.209 1.00 83.44 89 ALA A CA 1
ATOM 753 C C . ALA A 1 89 ? 28.885 4.416 -29.776 1.00 83.44 89 ALA A C 1
ATOM 755 O O . ALA A 1 89 ? 28.244 5.445 -29.973 1.00 83.44 89 ALA A O 1
ATOM 756 N N . GLU A 1 90 ? 30.175 4.297 -30.104 1.00 67.69 90 GLU A N 1
ATOM 757 C CA . GLU A 1 90 ? 31.080 5.399 -30.488 1.00 67.69 90 GLU A CA 1
ATOM 758 C C . GLU A 1 90 ? 30.599 6.237 -31.693 1.00 67.69 90 GLU A C 1
ATOM 760 O O . GLU A 1 90 ? 30.948 7.406 -31.814 1.00 67.69 90 GLU A O 1
ATOM 765 N N . ASN A 1 91 ? 29.730 5.676 -32.544 1.00 71.75 91 ASN A N 1
ATOM 766 C CA . ASN A 1 91 ? 29.199 6.321 -33.752 1.00 71.75 91 ASN A CA 1
ATOM 767 C C . ASN A 1 91 ? 27.740 6.797 -33.629 1.00 71.75 91 ASN A C 1
ATOM 769 O O . ASN A 1 91 ? 27.078 7.012 -34.647 1.00 71.75 91 ASN A O 1
ATOM 773 N N . ASN A 1 92 ? 27.202 6.928 -32.413 1.00 73.75 92 ASN A N 1
ATOM 774 C CA . ASN A 1 92 ? 25.818 7.348 -32.209 1.00 73.75 92 ASN A CA 1
ATOM 775 C C . ASN A 1 92 ? 25.724 8.799 -31.694 1.00 73.75 92 ASN A C 1
ATOM 777 O O . ASN A 1 92 ? 26.269 9.098 -30.635 1.00 73.75 92 ASN A O 1
ATOM 781 N N . PRO A 1 93 ? 24.990 9.708 -32.370 1.00 75.75 93 PRO A N 1
ATOM 782 C CA . PRO A 1 93 ? 24.748 11.058 -31.852 1.00 75.75 93 PRO A CA 1
ATOM 783 C C . PRO A 1 93 ? 23.816 11.098 -30.623 1.00 75.75 93 PRO A C 1
ATOM 785 O O . PRO A 1 93 ? 23.616 12.163 -30.036 1.00 75.75 93 PRO A O 1
ATOM 788 N N . LEU A 1 94 ? 23.200 9.977 -30.234 1.00 77.00 94 LEU A N 1
ATOM 789 C CA . LEU A 1 94 ? 22.298 9.915 -29.085 1.00 77.00 94 LEU A CA 1
ATOM 790 C C . LEU A 1 94 ? 23.068 9.937 -27.759 1.00 7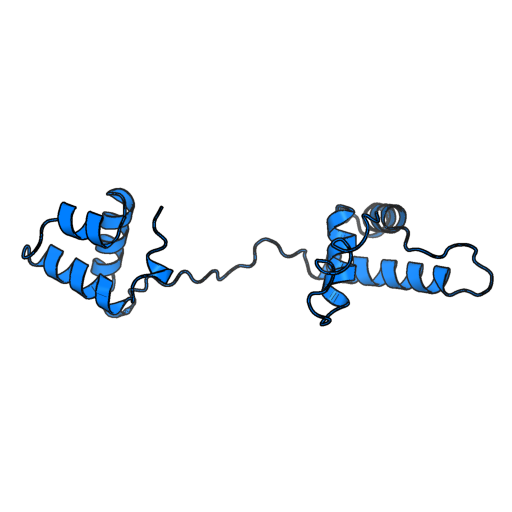7.00 94 LEU A C 1
ATOM 792 O O . LEU A 1 94 ? 23.813 9.018 -27.449 1.00 77.00 94 LEU A O 1
ATOM 796 N N . SER A 1 95 ? 22.809 10.949 -26.928 1.00 75.00 95 SER A N 1
ATOM 797 C CA . SER A 1 95 ? 23.413 11.117 -25.594 1.00 75.00 95 SER A CA 1
ATOM 798 C C . SER A 1 95 ? 22.466 10.792 -24.429 1.00 75.00 95 SER A C 1
ATOM 800 O O . SER A 1 95 ? 22.862 10.838 -23.261 1.00 75.00 95 SER A O 1
ATOM 802 N N . SER A 1 96 ? 21.197 10.480 -24.714 1.00 81.75 96 SER A N 1
ATOM 803 C CA . SER A 1 96 ? 20.154 10.294 -23.700 1.00 81.75 96 SER A CA 1
ATOM 804 C C . SER A 1 96 ? 19.215 9.133 -24.021 1.00 81.75 96 SER A C 1
ATOM 806 O O . SER A 1 96 ? 19.060 8.749 -25.176 1.00 81.75 96 SER A O 1
ATOM 808 N N . TYR A 1 97 ? 18.599 8.580 -22.971 1.00 85.31 97 TYR A N 1
ATOM 809 C CA . TYR A 1 97 ? 17.626 7.489 -23.077 1.00 85.31 97 TYR A CA 1
ATOM 810 C C . TYR A 1 97 ? 16.341 7.955 -23.754 1.00 85.31 97 TYR A C 1
ATOM 812 O O . TYR A 1 97 ? 15.775 8.982 -23.362 1.00 85.31 97 TYR A O 1
ATOM 820 N N . ASN A 1 98 ? 15.819 7.147 -24.673 1.00 90.38 98 ASN A N 1
ATOM 821 C CA . ASN A 1 98 ? 14.528 7.390 -25.302 1.00 90.38 98 ASN A CA 1
ATOM 822 C C . ASN A 1 98 ? 13.426 6.570 -24.613 1.00 90.38 98 ASN A C 1
ATOM 824 O O . ASN A 1 98 ? 13.094 5.452 -25.004 1.00 90.38 98 ASN A O 1
ATOM 828 N N . TYR A 1 99 ? 12.821 7.144 -23.571 1.00 90.94 99 TYR A N 1
ATOM 829 C CA . TYR A 1 99 ? 11.787 6.449 -22.795 1.00 90.94 99 TYR A CA 1
ATOM 830 C C . TYR A 1 99 ? 10.470 6.246 -23.555 1.00 90.94 99 TYR A C 1
ATOM 832 O O . TYR A 1 99 ? 9.736 5.313 -23.232 1.00 90.94 99 TYR A O 1
ATOM 840 N N . SER A 1 100 ? 10.164 7.093 -24.544 1.00 90.06 100 SER A N 1
ATOM 841 C CA . SER A 1 100 ? 8.998 6.897 -25.414 1.00 90.06 100 SER A CA 1
ATOM 842 C C . SER A 1 100 ? 9.195 5.659 -26.283 1.00 90.06 100 SER A C 1
ATOM 844 O O . SER A 1 100 ? 8.330 4.795 -26.315 1.00 90.06 100 SER A O 1
ATOM 846 N N . TYR A 1 101 ? 10.386 5.505 -26.865 1.00 90.31 101 TYR A N 1
ATOM 847 C CA . TYR A 1 101 ? 10.736 4.311 -27.628 1.00 90.31 101 TYR A CA 1
ATOM 848 C C . TYR A 1 101 ? 10.693 3.041 -26.768 1.00 90.31 101 TYR A C 1
ATOM 850 O O . TYR A 1 101 ? 10.108 2.040 -27.170 1.00 90.31 101 TYR A O 1
ATOM 858 N N . VAL A 1 102 ? 11.242 3.079 -25.549 1.00 89.81 102 VAL A N 1
ATOM 859 C CA . VAL A 1 102 ? 11.160 1.940 -24.616 1.00 89.81 102 VAL A CA 1
ATOM 860 C C . VAL A 1 102 ? 9.708 1.608 -24.261 1.00 89.81 102 VAL A C 1
ATOM 862 O O . VAL A 1 102 ? 9.362 0.434 -24.172 1.00 89.81 102 VAL A O 1
ATOM 865 N N . LYS A 1 103 ? 8.847 2.615 -24.076 1.00 93.06 103 LYS A N 1
ATOM 866 C CA . LYS A 1 103 ? 7.415 2.409 -23.829 1.00 93.06 103 LYS A CA 1
ATOM 867 C C . LYS A 1 103 ? 6.745 1.688 -24.998 1.00 93.06 103 LYS A C 1
ATOM 869 O O . LYS A 1 103 ? 6.044 0.711 -24.761 1.00 93.06 103 LYS A O 1
ATOM 874 N N . ASP A 1 104 ? 6.963 2.153 -26.221 1.00 93.38 104 ASP A N 1
ATOM 875 C CA . ASP A 1 104 ? 6.310 1.577 -27.400 1.00 93.38 104 ASP A CA 1
ATOM 876 C C . ASP A 1 104 ? 6.811 0.141 -27.638 1.00 93.38 104 ASP A C 1
ATOM 878 O O . ASP A 1 104 ? 6.027 -0.775 -27.854 1.00 93.38 104 ASP A O 1
ATOM 882 N N . ARG A 1 105 ? 8.104 -0.114 -27.398 1.00 92.75 105 ARG A N 1
ATOM 883 C CA . ARG A 1 105 ? 8.688 -1.467 -27.408 1.00 92.75 105 ARG A CA 1
ATOM 884 C C . ARG A 1 105 ? 8.084 -2.404 -26.363 1.00 92.75 105 ARG A C 1
ATOM 886 O O . ARG A 1 105 ? 7.985 -3.604 -26.619 1.00 92.75 105 ARG A O 1
ATOM 893 N N . LEU A 1 106 ? 7.733 -1.894 -25.183 1.00 92.38 106 LEU A N 1
ATOM 894 C CA . LEU A 1 106 ? 7.082 -2.691 -24.140 1.00 92.38 106 LEU A CA 1
ATOM 895 C C . LEU A 1 106 ? 5.666 -3.105 -24.540 1.00 92.38 106 LEU A C 1
ATOM 897 O O . LEU A 1 106 ? 5.266 -4.238 -24.260 1.00 92.38 106 LEU A O 1
ATOM 901 N N . ASP A 1 107 ? 4.956 -2.217 -25.227 1.00 92.88 107 ASP A N 1
ATOM 902 C CA . ASP A 1 107 ? 3.631 -2.488 -25.773 1.00 92.88 107 ASP A CA 1
ATOM 903 C C . ASP A 1 107 ? 3.724 -3.509 -26.917 1.00 92.88 107 ASP A C 1
ATOM 905 O O . ASP A 1 107 ? 3.222 -4.623 -26.797 1.00 92.88 107 ASP A O 1
ATOM 909 N N . ASP A 1 108 ? 4.516 -3.211 -27.947 1.00 93.00 108 ASP A N 1
ATOM 910 C CA . ASP A 1 108 ? 4.589 -4.014 -29.173 1.00 93.00 108 ASP A CA 1
ATOM 911 C C . ASP A 1 108 ? 5.137 -5.434 -28.949 1.00 93.00 108 ASP A C 1
ATOM 913 O O . ASP A 1 108 ? 4.682 -6.398 -29.565 1.00 93.00 108 ASP A O 1
ATOM 917 N N . LYS A 1 109 ? 6.161 -5.583 -28.096 1.00 92.00 109 LYS A N 1
ATOM 918 C CA . LYS A 1 109 ? 6.902 -6.850 -27.949 1.00 92.00 109 LYS A CA 1
ATOM 919 C C . LYS A 1 109 ? 6.419 -7.706 -26.786 1.00 92.00 109 LYS A C 1
ATOM 921 O O . LYS A 1 109 ? 6.544 -8.930 -26.838 1.00 92.00 109 LYS A O 1
ATOM 926 N N . TYR A 1 110 ? 5.928 -7.078 -25.721 1.00 89.94 110 TYR A N 1
ATOM 927 C CA . TYR A 1 110 ? 5.549 -7.780 -24.496 1.00 89.94 110 TYR A CA 1
ATOM 928 C C . TYR A 1 110 ? 4.063 -7.614 -24.152 1.00 89.94 110 TYR A C 1
ATOM 930 O O . TYR A 1 110 ? 3.620 -8.238 -23.189 1.00 89.94 110 TYR A O 1
ATOM 938 N N . ASN A 1 111 ? 3.292 -6.830 -24.923 1.00 91.50 111 ASN A N 1
ATOM 939 C CA . ASN A 1 111 ? 1.904 -6.452 -24.623 1.00 91.50 111 ASN A CA 1
ATOM 940 C C . ASN A 1 111 ? 1.769 -5.832 -23.222 1.00 91.50 111 ASN A C 1
ATOM 942 O O . ASN A 1 111 ? 0.828 -6.113 -22.474 1.00 91.50 111 ASN A O 1
ATOM 946 N N . GLN A 1 112 ? 2.767 -5.035 -22.824 1.00 90.75 112 GLN A N 1
ATOM 947 C CA . GLN A 1 112 ? 2.872 -4.437 -21.496 1.00 90.75 112 GLN A CA 1
ATOM 948 C C . GLN A 1 112 ? 2.713 -2.919 -21.578 1.00 90.75 112 GLN A C 1
ATOM 950 O O . GLN A 1 112 ? 3.668 -2.181 -21.813 1.00 90.75 112 GLN A O 1
ATOM 955 N N . ILE A 1 113 ? 1.501 -2.445 -21.287 1.00 90.12 113 ILE A N 1
ATOM 956 C CA . ILE A 1 113 ? 1.186 -1.015 -21.284 1.00 90.12 113 ILE A CA 1
ATOM 957 C C . ILE A 1 113 ? 1.707 -0.377 -19.993 1.00 90.12 113 ILE A C 1
ATOM 959 O O . ILE A 1 113 ? 1.164 -0.573 -18.901 1.00 90.12 113 ILE A O 1
ATOM 963 N N . VAL A 1 114 ? 2.763 0.426 -20.119 1.00 88.31 114 VAL A N 1
ATOM 964 C CA . VAL A 1 114 ? 3.410 1.117 -18.998 1.00 88.31 114 VAL A CA 1
ATOM 965 C C . VAL A 1 114 ? 3.537 2.609 -19.295 1.00 88.31 114 VAL A C 1
ATOM 967 O O . VAL A 1 114 ? 3.839 3.025 -20.409 1.00 88.31 114 VAL A O 1
ATOM 970 N N . SER A 1 115 ? 3.323 3.451 -18.281 1.00 89.81 115 SER A N 1
ATOM 971 C CA . SER A 1 115 ? 3.512 4.897 -18.426 1.00 89.81 115 SER A CA 1
ATOM 972 C C . SER A 1 115 ? 4.999 5.282 -18.428 1.00 89.81 115 SER A C 1
ATOM 974 O O . SER A 1 115 ? 5.797 4.699 -17.692 1.00 89.81 115 SER A O 1
ATOM 976 N N . VAL A 1 116 ? 5.378 6.318 -19.183 1.00 89.88 116 VAL A N 1
ATOM 977 C CA . VAL A 1 116 ? 6.758 6.847 -19.192 1.00 89.88 116 VAL A CA 1
ATOM 978 C C . VAL A 1 116 ? 7.277 7.195 -17.782 1.00 89.88 116 VAL A C 1
ATOM 980 O O . VAL A 1 116 ? 8.394 6.787 -17.453 1.00 89.88 116 VAL A O 1
ATOM 983 N N . PRO A 1 117 ? 6.498 7.854 -16.892 1.00 90.00 117 PRO A N 1
ATOM 984 C CA . PRO A 1 117 ? 6.924 8.102 -15.511 1.00 90.00 117 PRO A CA 1
ATOM 985 C C . PRO 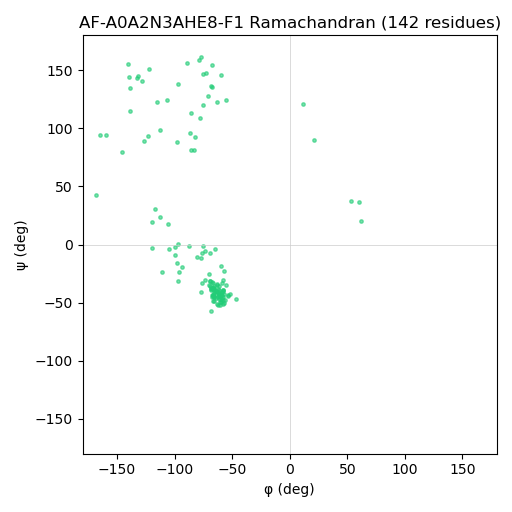A 1 117 ? 7.309 6.835 -14.750 1.00 90.00 117 PRO A C 1
ATOM 987 O O . PRO A 1 117 ? 8.235 6.853 -13.942 1.00 90.00 117 PRO A O 1
ATOM 990 N N . THR A 1 118 ? 6.619 5.727 -15.018 1.00 88.50 118 THR A N 1
ATOM 991 C CA . THR A 1 118 ? 6.911 4.431 -14.410 1.00 88.50 118 THR A CA 1
ATOM 992 C C . THR A 1 118 ? 8.278 3.909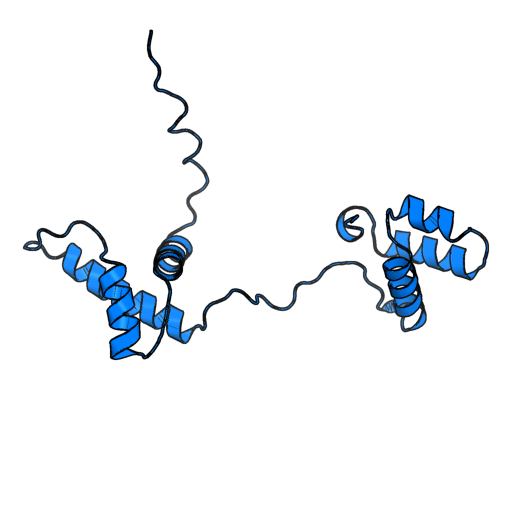 -14.859 1.00 88.50 118 THR A C 1
ATOM 994 O O . THR A 1 118 ? 9.080 3.517 -14.019 1.00 88.50 118 THR A O 1
ATOM 997 N N . ILE A 1 119 ? 8.586 3.982 -16.156 1.00 88.25 119 ILE A N 1
ATOM 998 C CA . ILE A 1 119 ? 9.880 3.560 -16.723 1.00 88.25 119 ILE A CA 1
ATOM 999 C C . ILE A 1 119 ? 11.028 4.406 -16.144 1.00 88.25 119 ILE A C 1
ATOM 1001 O O . ILE A 1 119 ? 12.047 3.872 -15.699 1.00 88.25 119 ILE A O 1
ATOM 1005 N N . ILE A 1 120 ? 10.844 5.730 -16.078 1.00 88.31 120 ILE A N 1
ATOM 1006 C CA . ILE A 1 120 ? 11.819 6.661 -15.482 1.00 88.31 120 ILE A CA 1
ATOM 1007 C C . ILE A 1 120 ? 12.030 6.353 -13.997 1.00 88.31 120 ILE A C 1
ATOM 1009 O O . ILE A 1 120 ? 13.166 6.362 -13.504 1.00 88.31 120 ILE A O 1
ATOM 1013 N N . LYS A 1 121 ? 10.939 6.079 -13.276 1.00 86.25 121 LYS A N 1
ATOM 1014 C CA . LYS A 1 121 ? 10.983 5.719 -11.862 1.00 86.25 121 LYS A CA 1
ATOM 1015 C C . LYS A 1 121 ? 11.776 4.435 -11.655 1.00 86.25 121 LYS A C 1
ATOM 1017 O O . LYS A 1 121 ? 12.664 4.452 -10.812 1.00 86.25 121 LYS A O 1
ATOM 1022 N N . GLU A 1 122 ? 11.537 3.383 -12.436 1.00 84.31 122 GLU A N 1
ATOM 1023 C CA . GLU A 1 122 ? 12.294 2.126 -12.333 1.00 84.31 122 GLU A CA 1
ATOM 1024 C C . GLU A 1 122 ? 13.789 2.338 -12.602 1.00 84.31 122 GLU A C 1
ATOM 1026 O O . GLU A 1 122 ? 14.637 1.925 -11.805 1.00 84.31 122 GLU A O 1
ATOM 1031 N N . LYS A 1 123 ? 14.133 3.101 -13.648 1.00 82.56 123 LYS A N 1
ATOM 1032 C CA . LYS A 1 123 ? 15.525 3.477 -13.940 1.00 82.56 123 LYS A CA 1
ATOM 1033 C C . LYS A 1 123 ? 16.189 4.228 -12.784 1.00 82.56 123 LYS A C 1
ATOM 1035 O O . LYS A 1 123 ? 17.366 4.012 -12.506 1.00 82.56 123 LYS A O 1
ATOM 1040 N N . THR A 1 124 ? 15.464 5.131 -12.128 1.00 77.94 124 THR A N 1
ATOM 1041 C CA . THR A 1 124 ? 15.987 5.954 -11.022 1.00 77.94 124 THR A CA 1
ATOM 1042 C C . THR A 1 124 ? 16.075 5.159 -9.719 1.00 77.94 124 THR A C 1
ATOM 1044 O O . THR A 1 124 ? 17.072 5.246 -9.005 1.00 77.94 124 THR A O 1
ATOM 1047 N N . GLN A 1 125 ? 15.065 4.338 -9.430 1.00 69.00 125 GLN A N 1
ATOM 1048 C CA . GLN A 1 125 ? 14.947 3.542 -8.211 1.00 69.00 125 GLN A CA 1
ATOM 1049 C C . GLN A 1 125 ? 15.979 2.408 -8.154 1.00 69.00 125 GLN A C 1
ATOM 1051 O O . GLN A 1 125 ? 16.459 2.078 -7.072 1.00 69.00 125 GLN A O 1
ATOM 1056 N N . LYS A 1 126 ? 16.379 1.856 -9.306 1.00 63.12 126 LYS A N 1
ATOM 1057 C CA . LYS A 1 126 ? 17.476 0.879 -9.410 1.00 63.12 126 LYS A CA 1
ATOM 1058 C C . LYS A 1 126 ? 18.873 1.505 -9.412 1.00 63.12 126 LYS A C 1
ATOM 1060 O O . LYS A 1 126 ? 19.851 0.776 -9.289 1.00 63.12 126 LYS A O 1
ATOM 1065 N N . ARG A 1 127 ? 18.987 2.833 -9.550 1.00 55.16 127 ARG A N 1
ATOM 1066 C CA . ARG A 1 127 ? 20.269 3.543 -9.702 1.00 55.16 127 ARG A CA 1
ATOM 1067 C C . ARG A 1 127 ? 20.869 4.143 -8.429 1.00 55.16 127 ARG A C 1
ATOM 1069 O O . ARG A 1 127 ? 21.906 4.783 -8.554 1.00 55.16 127 ARG A O 1
ATOM 1076 N N . GLN A 1 128 ? 20.279 4.032 -7.239 1.00 41.69 128 GLN A N 1
ATOM 1077 C CA . GLN A 1 128 ? 20.742 4.870 -6.119 1.00 41.69 128 GLN A CA 1
ATOM 1078 C C . GLN A 1 128 ? 20.817 4.113 -4.783 1.00 41.69 128 GLN A C 1
ATOM 1080 O O . GLN A 1 128 ? 19.853 3.461 -4.379 1.00 41.69 128 GLN A O 1
ATOM 1085 N N . PRO A 1 129 ? 21.928 4.310 -4.049 1.00 42.19 129 PRO A N 1
ATOM 1086 C CA . PRO A 1 129 ? 21.805 5.211 -2.914 1.00 42.19 129 PRO A CA 1
ATOM 1087 C C . PRO A 1 129 ? 22.864 6.319 -2.964 1.00 42.19 129 PRO A C 1
ATOM 1089 O O . PRO A 1 129 ? 23.922 6.202 -2.363 1.00 42.19 129 PRO A O 1
ATOM 1092 N N . TYR A 1 130 ? 22.555 7.437 -3.616 1.00 34.53 130 TYR A N 1
ATOM 1093 C CA . TYR A 1 130 ? 23.136 8.737 -3.291 1.00 34.53 130 TYR A CA 1
ATOM 1094 C C . TYR A 1 130 ? 22.008 9.727 -2.970 1.00 34.53 130 TYR A C 1
ATOM 1096 O O . TYR A 1 130 ? 21.355 10.340 -3.807 1.00 34.53 130 TYR A O 1
ATOM 1104 N N . SER A 1 131 ? 21.740 9.773 -1.667 1.00 33.53 131 SER A N 1
ATOM 1105 C CA . SER A 1 131 ? 21.424 10.962 -0.875 1.00 33.53 131 SER A CA 1
ATOM 1106 C C . SER A 1 131 ? 21.114 12.270 -1.619 1.00 33.53 131 SER A C 1
ATOM 1108 O O . SER A 1 131 ? 21.983 12.867 -2.242 1.00 33.53 131 SER A O 1
ATOM 1110 N N . ARG A 1 132 ? 19.900 12.780 -1.371 1.00 40.00 132 ARG A N 1
ATOM 1111 C CA . ARG A 1 132 ? 19.603 14.171 -0.966 1.00 40.00 132 ARG A CA 1
ATOM 1112 C C . ARG A 1 132 ? 20.690 15.219 -1.292 1.00 40.00 132 ARG A C 1
ATOM 1114 O O . ARG A 1 132 ? 21.499 15.524 -0.423 1.00 40.00 132 ARG A O 1
ATOM 1121 N N . SER A 1 133 ? 20.627 15.846 -2.464 1.00 37.78 133 SER A N 1
ATOM 1122 C CA . SER A 1 133 ? 21.274 17.152 -2.714 1.00 37.78 133 SER A CA 1
ATOM 1123 C C . SER A 1 133 ? 20.825 17.807 -4.030 1.00 37.78 133 SER A C 1
ATOM 1125 O O . SER A 1 133 ? 21.632 18.370 -4.756 1.00 37.78 133 SER A O 1
ATOM 1127 N N . ILE A 1 134 ? 19.526 17.775 -4.356 1.00 39.81 134 ILE A N 1
ATOM 1128 C CA . ILE A 1 134 ? 18.985 18.633 -5.436 1.00 39.81 134 ILE A CA 1
ATOM 1129 C C . ILE A 1 134 ? 18.373 19.929 -4.866 1.00 39.81 134 ILE A C 1
ATOM 1131 O O . ILE A 1 134 ? 18.424 20.966 -5.519 1.00 39.81 134 ILE A O 1
ATOM 1135 N N . ASP A 1 135 ? 17.961 19.941 -3.592 1.00 40.06 135 ASP A N 1
ATOM 1136 C CA . ASP A 1 135 ? 17.435 21.148 -2.923 1.00 40.06 135 ASP A CA 1
ATOM 1137 C C . ASP A 1 135 ? 18.503 22.207 -2.565 1.00 40.06 135 ASP A C 1
ATOM 1139 O O . ASP A 1 135 ? 18.158 23.297 -2.112 1.00 40.06 135 ASP A O 1
ATOM 1143 N N . GLN A 1 136 ? 19.798 21.935 -2.772 1.00 40.91 136 GLN A N 1
ATOM 1144 C CA . GLN A 1 136 ? 20.877 22.903 -2.506 1.00 40.91 136 GLN A CA 1
ATOM 1145 C C . GLN A 1 136 ? 21.400 23.639 -3.750 1.00 40.91 136 GLN A C 1
ATOM 1147 O O . GLN A 1 136 ? 22.136 24.609 -3.593 1.00 40.91 136 GLN A O 1
ATOM 1152 N N . LEU A 1 137 ? 21.001 23.249 -4.966 1.00 37.56 137 LEU A N 1
ATOM 1153 C CA . LEU A 1 137 ? 21.532 23.847 -6.203 1.00 37.56 137 LEU A CA 1
ATOM 1154 C C . LEU A 1 137 ? 20.629 24.915 -6.845 1.00 37.56 137 LEU A C 1
ATOM 1156 O O . LEU A 1 137 ? 21.053 25.564 -7.790 1.00 37.56 137 LEU A O 1
ATOM 1160 N N . TYR A 1 138 ? 19.450 25.188 -6.276 1.00 41.78 138 TYR A N 1
ATOM 1161 C CA . TYR A 1 138 ? 18.561 26.289 -6.695 1.00 41.78 138 TYR A CA 1
ATOM 1162 C C . TYR A 1 138 ? 18.428 27.406 -5.646 1.00 41.78 138 TYR A C 1
ATOM 1164 O O . TYR A 1 138 ? 17.437 28.131 -5.624 1.00 41.78 138 TYR A O 1
ATOM 1172 N N . ARG A 1 139 ? 19.414 27.562 -4.749 1.00 48.09 139 ARG A N 1
ATOM 1173 C CA . ARG A 1 139 ? 19.436 28.668 -3.767 1.00 48.09 139 ARG A CA 1
ATOM 1174 C C . ARG A 1 139 ? 20.648 29.600 -3.881 1.00 48.09 139 ARG A C 1
ATOM 1176 O O . ARG A 1 139 ? 20.953 30.326 -2.940 1.00 48.09 139 ARG A O 1
ATOM 1183 N N . ARG A 1 140 ? 21.337 29.601 -5.024 1.00 50.28 140 ARG A N 1
ATOM 1184 C CA . ARG A 1 140 ? 22.359 30.605 -5.357 1.00 50.28 140 ARG A CA 1
ATOM 1185 C C . ARG A 1 140 ? 22.349 30.907 -6.848 1.00 50.28 140 ARG A C 1
ATOM 1187 O O . ARG A 1 140 ? 23.203 30.417 -7.565 1.00 50.28 140 ARG A O 1
ATOM 1194 N N . THR A 1 141 ? 21.401 31.732 -7.260 1.00 45.72 141 THR A N 1
ATOM 1195 C CA . THR A 1 141 ? 21.598 32.769 -8.278 1.00 45.72 141 THR A CA 1
ATOM 1196 C C . THR A 1 141 ? 20.404 33.703 -8.172 1.00 45.72 141 THR A C 1
ATOM 1198 O O . THR A 1 141 ? 19.356 33.401 -8.719 1.00 45.72 141 THR A O 1
ATOM 1201 N N . ASP A 1 142 ? 20.567 34.778 -7.412 1.00 38.06 142 ASP A N 1
ATOM 1202 C CA . ASP A 1 142 ? 20.249 36.110 -7.917 1.00 38.06 142 ASP A CA 1
ATOM 1203 C C . ASP A 1 142 ? 21.377 37.033 -7.418 1.00 38.06 142 ASP A C 1
ATOM 1205 O O . ASP A 1 142 ? 21.608 37.109 -6.206 1.00 38.06 142 ASP A O 1
ATOM 1209 N N . PRO A 1 143 ? 22.189 37.600 -8.327 1.00 46.62 143 PRO A N 1
ATOM 1210 C CA . PRO A 1 143 ? 23.227 38.570 -8.004 1.00 46.62 143 PRO A CA 1
ATOM 1211 C C . PRO A 1 143 ? 22.710 40.022 -8.033 1.00 46.62 143 PRO A C 1
ATOM 1213 O O . PRO A 1 143 ? 21.798 40.336 -8.794 1.00 46.62 143 PRO A O 1
ATOM 1216 N N . ALA A 1 144 ? 23.442 40.863 -7.286 1.00 46.91 144 ALA A N 1
ATOM 1217 C CA . ALA A 1 144 ? 23.409 42.330 -7.147 1.00 46.91 144 ALA A CA 1
ATOM 1218 C C . ALA A 1 144 ? 22.353 42.919 -6.196 1.00 46.91 144 ALA A C 1
ATOM 1220 O O . ALA A 1 144 ? 21.176 43.064 -6.585 1.00 46.91 144 ALA A O 1
#

Mean predicted aligned error: 13.5 Å

Foldseek 3Di:
DDLLQVVDFQVRLLVLLVCVVVVVDDPVVSCVVSVHDPVVSVVLNVQCVVPVPPDGSHDDPPDPPPDDPVVLLVLLVVVQVVQVVQCVDPPHPDPDGDLVVSQVCCCPPVVDHDDSVRSVCSVVVVPDDDDDDPVPPPPDDDDD

Secondary structure (DSSP, 8-state):
---HHHH--HHHHHHHHHHHHTTSS-HHHHHHHHT--HHHHHHHHHHHHH-TTT----------TTPPPHHHHHHHHHHHHHHHHHHTSTT----S--HHHHHHHHHHHH-----HHHHHHHHHHTS------STTSSSS----

pLDDT: mean 79.4, std 16.41, range [33.53, 93.38]

Radius of gyration: 26.45 Å; Cα contacts (8 Å, |Δi|>4): 86; chains: 1; bounding box: 49×53×69 Å

Solvent-accessible surface area (backbone atoms only — not comparable to full-atom values): 9097 Å² total; per-residue (Å²): 131,60,64,48,56,82,78,50,55,53,67,60,53,52,50,57,50,50,38,39,74,72,64,78,44,57,72,67,60,54,28,59,75,56,49,49,55,73,70,59,52,54,52,51,53,50,48,40,70,76,36,63,86,78,51,70,59,70,83,78,78,88,69,7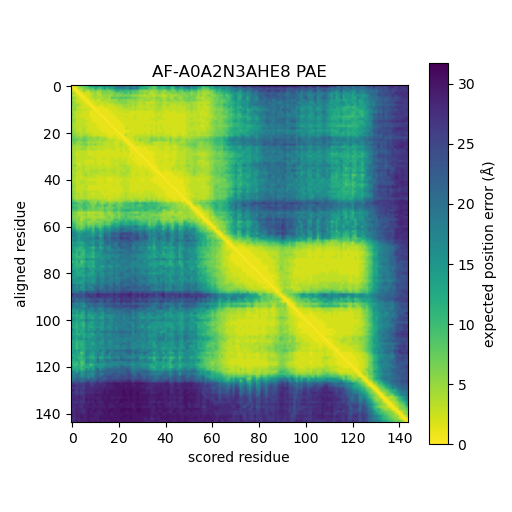6,88,86,63,77,57,70,68,59,54,52,50,53,51,53,48,51,50,53,51,49,53,51,41,71,35,93,88,42,92,46,89,69,84,60,54,68,59,48,36,51,51,31,32,77,74,66,72,42,89,60,57,58,70,56,57,54,44,52,59,52,65,76,66,59,93,75,76,94,70,70,87,69,73,79,75,78,83,85,86,136

Sequence (144 aa):
MAQIHKRFEDSQVKDLISRYLRKEIGRKYVQEILGIRKTRFFALVKRFKECAKKFSIQYLRETINRKISPDIEQNILKELAIDKKLIEAENNPLSSYNYSYVKDRLDDKYNQIVSVPTIIKEKTQKRQPYSRSIDQLYRRTDPA